Protein AF-K2R8P0-F1 (afdb_monomer_lite)

Foldseek 3Di:
DVVQQVVQVVVQVVVLVVVVADDFPPKDKDWDDDPNDIHIHIDGDGHHDDDDDPPDDDDPDVPDPPDD

Radius of gyration: 17.36 Å; chains: 1; bounding box: 38×21×48 Å

InterPro domains:
  IPR002765 Uncharacterised protein family UPF0145, YbjQ-like [PF01906] (1-47)
  IPR002765 Uncharacterised protein family UPF0145, YbjQ-like [PTHR34068] (1-53)
  IPR035439 UPF0145 domain superfamily [SSF117782] (1-51)

Structure (mmCIF, N/CA/C/O backbone):
data_AF-K2R8P0-F1
#
_entry.id   AF-K2R8P0-F1
#
loop_
_atom_site.group_PDB
_atom_site.id
_atom_site.type_symbol
_atom_site.label_atom_id
_atom_site.label_alt_id
_atom_site.label_comp_id
_atom_site.label_asym_id
_atom_site.label_entity_id
_atom_site.label_seq_id
_atom_site.pdbx_PDB_ins_code
_atom_site.Cartn_x
_atom_site.Cartn_y
_atom_site.Cartn_z
_atom_site.occupancy
_atom_site.B_iso_or_equiv
_atom_site.auth_seq_id
_atom_site.auth_comp_id
_atom_site.auth_asym_id
_atom_site.auth_atom_id
_atom_site.pdbx_PDB_model_num
ATOM 1 N N . LEU A 1 1 ? 17.871 2.959 -9.162 1.00 71.06 1 LEU A N 1
ATOM 2 C CA . LEU A 1 1 ? 17.194 2.138 -8.126 1.00 71.06 1 LEU A CA 1
ATOM 3 C C . LEU A 1 1 ? 16.299 2.952 -7.184 1.00 71.06 1 LEU A C 1
ATOM 5 O O . LEU A 1 1 ? 15.107 2.675 -7.143 1.00 71.06 1 LEU A O 1
ATOM 9 N N . TYR A 1 2 ? 16.802 3.981 -6.485 1.00 82.00 2 TYR A N 1
ATOM 10 C CA . TYR A 1 2 ? 16.001 4.755 -5.511 1.00 82.00 2 TYR A CA 1
ATOM 11 C C . TYR A 1 2 ? 14.708 5.360 -6.095 1.00 82.00 2 TYR A C 1
ATOM 13 O O . TYR A 1 2 ? 13.633 5.192 -5.521 1.00 82.00 2 TYR A O 1
ATOM 21 N N . SER A 1 3 ? 14.788 5.993 -7.272 1.00 86.62 3 SER A N 1
ATOM 22 C CA . SER A 1 3 ? 13.622 6.592 -7.941 1.00 86.62 3 SER A CA 1
ATOM 23 C C . SER A 1 3 ? 12.602 5.550 -8.413 1.00 86.62 3 SER A C 1
ATOM 25 O O . SER A 1 3 ? 11.401 5.775 -8.299 1.00 86.62 3 SER A O 1
ATOM 27 N N . ALA A 1 4 ? 13.067 4.386 -8.886 1.00 90.81 4 ALA A N 1
ATOM 28 C CA . ALA A 1 4 ? 12.197 3.287 -9.311 1.00 90.81 4 ALA A CA 1
ATOM 29 C C . ALA A 1 4 ? 11.425 2.698 -8.121 1.00 90.81 4 ALA A C 1
ATOM 31 O O . ALA A 1 4 ? 10.210 2.528 -8.196 1.00 90.81 4 ALA A O 1
ATOM 32 N N . ARG A 1 5 ? 12.111 2.489 -6.988 1.00 94.19 5 ARG A N 1
ATOM 33 C CA . ARG A 1 5 ? 11.482 2.049 -5.738 1.00 94.19 5 ARG A CA 1
ATOM 34 C C . ARG A 1 5 ? 10.439 3.046 -5.249 1.00 94.19 5 ARG A C 1
ATOM 36 O O . ARG A 1 5 ? 9.312 2.651 -4.980 1.00 94.19 5 ARG A O 1
ATOM 43 N N . ASN A 1 6 ? 10.790 4.329 -5.158 1.00 95.12 6 ASN A N 1
ATOM 44 C CA . ASN A 1 6 ? 9.845 5.348 -4.699 1.00 95.12 6 ASN A CA 1
ATOM 45 C C . ASN A 1 6 ? 8.624 5.427 -5.623 1.00 95.12 6 ASN A C 1
ATOM 47 O O . ASN A 1 6 ? 7.504 5.461 -5.134 1.00 95.12 6 ASN A O 1
ATOM 51 N N . GLY A 1 7 ? 8.821 5.353 -6.943 1.00 96.50 7 GLY A N 1
ATOM 52 C CA . GLY A 1 7 ? 7.714 5.318 -7.895 1.00 96.50 7 GLY A CA 1
ATOM 53 C C . GLY A 1 7 ? 6.813 4.086 -7.751 1.00 96.50 7 GLY A C 1
ATOM 54 O O . GLY A 1 7 ? 5.601 4.202 -7.928 1.00 96.50 7 GLY A O 1
ATOM 55 N N . ALA A 1 8 ? 7.363 2.906 -7.449 1.00 96.81 8 ALA A N 1
ATOM 56 C CA . ALA A 1 8 ? 6.563 1.706 -7.184 1.00 96.81 8 ALA A CA 1
ATOM 57 C C . ALA A 1 8 ? 5.731 1.859 -5.899 1.00 96.81 8 ALA A C 1
ATOM 59 O O . ALA A 1 8 ? 4.543 1.547 -5.892 1.00 96.81 8 ALA A O 1
ATOM 60 N N . ILE A 1 9 ? 6.334 2.411 -4.841 1.00 97.44 9 ILE A N 1
ATOM 61 C CA . ILE A 1 9 ? 5.648 2.675 -3.570 1.00 97.44 9 ILE A CA 1
ATOM 62 C C . ILE A 1 9 ? 4.545 3.722 -3.747 1.00 97.44 9 ILE A C 1
ATOM 64 O O . ILE A 1 9 ? 3.442 3.512 -3.257 1.00 97.44 9 ILE A O 1
ATOM 68 N N . SER A 1 10 ? 4.796 4.814 -4.475 1.00 97.81 10 SER A N 1
ATOM 69 C CA . SER A 1 10 ? 3.773 5.833 -4.745 1.00 97.81 10 SER A CA 1
ATOM 70 C C . SER A 1 10 ? 2.556 5.239 -5.453 1.00 97.81 10 SER A C 1
ATOM 72 O O . SER A 1 10 ? 1.439 5.458 -5.005 1.00 97.81 10 SER A O 1
ATOM 74 N N . ARG A 1 11 ? 2.759 4.388 -6.469 1.00 97.56 11 ARG A N 1
ATOM 75 C CA . ARG A 1 11 ? 1.645 3.692 -7.139 1.00 97.56 11 ARG A CA 1
ATOM 76 C C . ARG A 1 11 ? 0.872 2.780 -6.185 1.00 97.56 11 ARG A C 1
ATOM 78 O O . ARG A 1 11 ? -0.349 2.737 -6.252 1.00 97.56 11 ARG A O 1
ATOM 85 N N . LEU A 1 12 ? 1.560 2.071 -5.286 1.00 98.19 12 LEU A N 1
ATOM 86 C CA . LEU A 1 12 ? 0.905 1.245 -4.266 1.00 98.19 12 LEU A CA 1
ATOM 87 C C . LEU A 1 12 ? 0.052 2.093 -3.306 1.00 98.19 12 LEU A C 1
ATOM 89 O O . LEU A 1 12 ? -1.047 1.682 -2.936 1.00 98.19 12 LEU A O 1
ATOM 93 N N . VAL A 1 13 ? 0.536 3.278 -2.923 1.00 98.06 13 VAL A N 1
ATOM 94 C CA . VAL A 1 13 ? -0.213 4.237 -2.093 1.00 98.06 13 VAL A CA 1
ATOM 95 C C . VAL A 1 13 ? -1.433 4.777 -2.840 1.00 98.06 13 VAL A C 1
ATOM 97 O O . VAL A 1 13 ? -2.518 4.809 -2.264 1.00 98.06 13 VAL A O 1
ATOM 100 N N . ASP A 1 14 ? -1.297 5.125 -4.119 1.00 98.31 14 ASP A N 1
ATOM 101 C CA . ASP A 1 14 ? -2.424 5.578 -4.942 1.00 98.31 1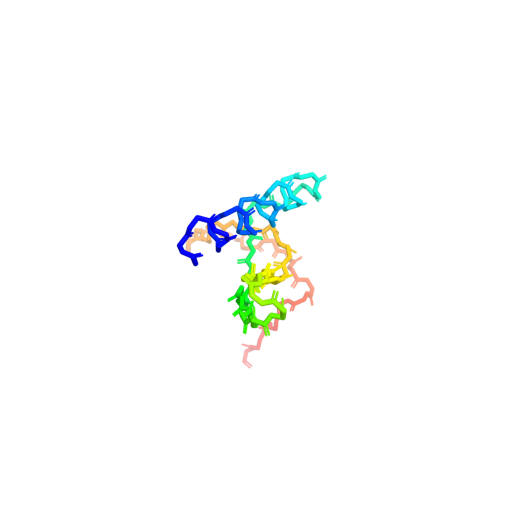4 ASP A CA 1
ATOM 102 C C . ASP A 1 14 ? -3.513 4.494 -5.030 1.00 98.31 14 ASP A C 1
ATOM 104 O O . ASP A 1 14 ? -4.702 4.780 -4.891 1.00 98.31 14 ASP A O 1
ATOM 108 N N . GLU A 1 15 ? -3.125 3.225 -5.194 1.00 97.94 15 GLU A N 1
ATOM 109 C CA . GLU A 1 15 ? -4.063 2.095 -5.184 1.00 97.94 15 GLU A CA 1
ATOM 110 C C . GLU A 1 15 ? -4.716 1.872 -3.811 1.00 97.94 15 GLU A C 1
ATOM 112 O O . GLU A 1 15 ? -5.895 1.518 -3.743 1.00 97.94 15 GLU A O 1
ATOM 117 N N . CYS A 1 16 ? -3.998 2.119 -2.710 1.00 98.19 16 CYS A N 1
ATOM 118 C CA . CYS A 1 16 ? -4.574 2.106 -1.363 1.00 98.19 16 CYS A CA 1
ATOM 119 C C . CYS A 1 16 ? -5.694 3.144 -1.230 1.00 98.19 16 CYS A C 1
ATOM 121 O O . CYS A 1 16 ? -6.791 2.813 -0.776 1.00 98.19 16 CYS A O 1
ATOM 123 N N . GLN A 1 17 ? -5.436 4.373 -1.685 1.00 97.50 17 GLN A N 1
ATOM 124 C CA . GLN A 1 17 ? -6.404 5.468 -1.638 1.00 97.50 17 GLN A CA 1
ATOM 125 C C . GLN A 1 17 ? -7.628 5.182 -2.514 1.00 97.50 17 GLN A C 1
ATOM 127 O O . GLN A 1 17 ? -8.759 5.335 -2.056 1.00 97.50 17 GLN A O 1
ATOM 132 N N . LYS A 1 18 ? -7.429 4.688 -3.746 1.00 98.12 18 LYS A N 1
ATOM 133 C CA . LYS A 1 18 ? -8.532 4.311 -4.653 1.00 98.12 18 LYS A CA 1
ATOM 134 C C . LYS A 1 18 ? -9.449 3.234 -4.073 1.00 98.12 18 LYS A C 1
ATOM 136 O O . LYS A 1 18 ? -10.633 3.208 -4.392 1.00 98.12 18 LYS A O 1
ATOM 141 N N . ARG A 1 19 ? -8.916 2.346 -3.228 1.00 96.75 19 ARG A N 1
ATOM 142 C CA . ARG A 1 19 ? -9.677 1.291 -2.538 1.00 96.75 19 ARG A CA 1
ATOM 143 C C . ARG A 1 19 ? -10.342 1.764 -1.239 1.00 96.75 19 ARG A C 1
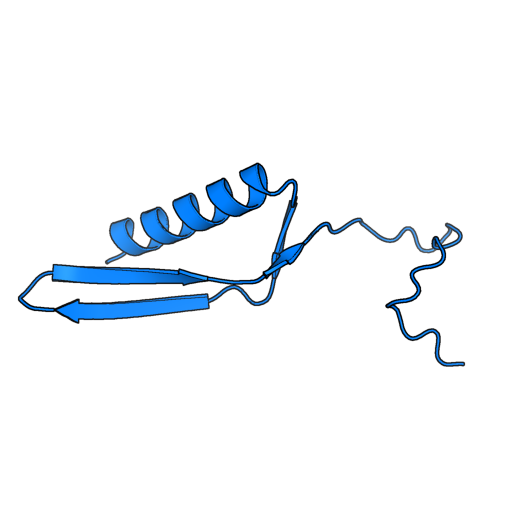ATOM 145 O O . ARG A 1 19 ? -10.963 0.952 -0.562 1.00 96.75 19 ARG A O 1
ATOM 152 N N . GLY A 1 20 ? -10.208 3.043 -0.877 1.00 95.56 20 GLY A N 1
ATOM 153 C CA . GLY A 1 20 ? -10.763 3.609 0.357 1.00 95.56 20 GLY A CA 1
ATOM 154 C C . GLY A 1 20 ? -10.008 3.214 1.631 1.00 95.56 20 GLY A C 1
ATOM 155 O O . GLY A 1 20 ? -10.508 3.430 2.734 1.00 95.56 20 GLY A O 1
ATOM 156 N N . GLY A 1 21 ? -8.816 2.625 1.501 1.00 95.62 21 GLY A N 1
ATOM 157 C CA . GLY A 1 21 ? -7.955 2.322 2.641 1.00 95.62 21 GLY A CA 1
ATOM 158 C C . GLY A 1 21 ? -7.110 3.524 3.052 1.00 95.62 21 GLY A C 1
ATOM 159 O O . GLY A 1 21 ? -6.816 4.404 2.243 1.00 95.62 21 GLY A O 1
ATOM 160 N N . ASN A 1 22 ? -6.671 3.533 4.308 1.00 96.31 22 ASN A N 1
ATOM 161 C CA . ASN A 1 22 ? -5.791 4.569 4.857 1.00 96.31 22 ASN A CA 1
ATOM 162 C C . ASN A 1 22 ? -4.397 4.039 5.239 1.00 96.31 22 ASN A C 1
ATOM 164 O O . ASN A 1 22 ? -3.526 4.826 5.608 1.00 96.31 22 ASN A O 1
ATOM 168 N N . ALA A 1 23 ? -4.169 2.727 5.128 1.00 97.38 23 ALA A N 1
ATOM 169 C CA . ALA A 1 23 ? -2.883 2.105 5.402 1.00 97.38 23 ALA A CA 1
ATOM 170 C C . ALA A 1 23 ? -2.643 0.863 4.531 1.00 97.38 23 ALA A C 1
ATOM 172 O O . ALA A 1 23 ? -3.569 0.131 4.173 1.00 97.38 23 ALA A O 1
ATOM 173 N N . VAL A 1 24 ? -1.364 0.596 4.249 1.00 97.94 24 VAL A N 1
ATOM 174 C CA . VAL A 1 24 ? -0.896 -0.662 3.655 1.00 97.94 24 VAL A CA 1
ATOM 175 C C . VAL A 1 24 ? -0.068 -1.411 4.693 1.00 97.94 24 VAL A C 1
ATOM 177 O O . VAL A 1 24 ? 0.996 -0.943 5.098 1.00 97.94 24 VAL A O 1
ATOM 180 N N . ILE A 1 25 ? -0.541 -2.580 5.119 1.00 97.12 25 ILE A N 1
ATOM 181 C CA . ILE A 1 25 ? 0.165 -3.449 6.070 1.00 97.12 25 ILE A CA 1
ATOM 182 C C . ILE A 1 25 ? 0.924 -4.556 5.343 1.00 97.12 25 ILE A C 1
ATOM 184 O O . ILE A 1 25 ? 0.658 -4.855 4.178 1.00 97.12 25 ILE A O 1
ATOM 188 N N . ALA A 1 26 ? 1.895 -5.151 6.044 1.00 97.00 26 ALA A N 1
ATOM 189 C CA . ALA A 1 26 ? 2.799 -6.163 5.494 1.00 97.00 26 ALA A CA 1
ATOM 190 C C . ALA A 1 26 ? 3.474 -5.716 4.180 1.00 97.00 26 ALA A C 1
ATOM 192 O O . ALA A 1 26 ? 3.747 -6.528 3.300 1.00 97.00 26 ALA A O 1
ATOM 193 N N . MET A 1 27 ? 3.741 -4.411 4.054 1.00 97.44 27 MET A N 1
ATOM 194 C CA . MET A 1 27 ? 4.310 -3.840 2.841 1.00 97.44 27 MET A CA 1
ATOM 195 C C . MET A 1 27 ? 5.732 -4.358 2.604 1.00 97.44 27 MET A C 1
ATOM 197 O O . MET A 1 27 ? 6.565 -4.395 3.522 1.00 97.44 27 MET A O 1
ATOM 201 N N . ARG A 1 28 ? 6.001 -4.758 1.363 1.00 96.81 28 ARG A N 1
ATOM 202 C CA . ARG A 1 28 ? 7.307 -5.197 0.867 1.00 96.81 28 ARG A CA 1
ATOM 203 C C . ARG A 1 28 ? 7.544 -4.655 -0.539 1.00 96.81 28 ARG A C 1
ATOM 205 O O . ARG A 1 28 ? 6.619 -4.205 -1.220 1.00 96.81 28 ARG A O 1
ATOM 212 N N . PHE A 1 29 ? 8.801 -4.703 -0.963 1.00 95.94 29 PHE A N 1
ATOM 213 C CA . PHE A 1 29 ? 9.165 -4.503 -2.354 1.00 95.94 29 PHE A CA 1
ATOM 214 C C . PHE A 1 29 ? 10.253 -5.493 -2.757 1.00 95.94 29 PHE A C 1
ATOM 216 O O . PHE A 1 29 ? 11.158 -5.766 -1.970 1.00 95.94 29 PHE A O 1
ATOM 223 N N . ASP A 1 30 ? 10.181 -5.951 -4.001 1.00 95.12 30 ASP A N 1
ATOM 224 C CA . ASP A 1 30 ? 11.206 -6.770 -4.637 1.00 95.12 30 ASP A CA 1
ATOM 225 C C . ASP A 1 30 ? 11.879 -5.966 -5.749 1.00 95.12 30 ASP A C 1
ATOM 227 O O . ASP A 1 30 ? 11.238 -5.146 -6.417 1.00 95.12 30 ASP A O 1
ATOM 231 N N . GLN A 1 31 ? 13.180 -6.188 -5.936 1.00 92.50 31 GLN A N 1
ATOM 232 C CA . GLN A 1 31 ? 13.962 -5.578 -7.008 1.00 92.50 31 GLN A CA 1
ATOM 233 C C . GLN A 1 31 ? 14.645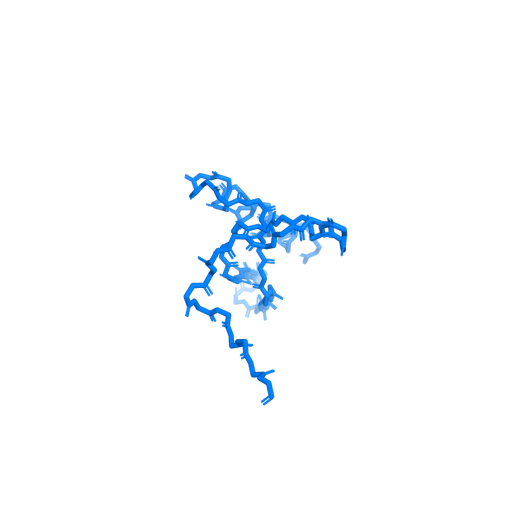 -6.657 -7.846 1.00 92.50 31 GLN A C 1
ATOM 235 O O . GLN A 1 31 ? 15.142 -7.646 -7.308 1.00 92.50 31 GLN A O 1
ATOM 240 N N . SER A 1 32 ? 14.684 -6.450 -9.156 1.00 90.56 32 SER A N 1
ATOM 241 C CA . SER A 1 32 ? 15.406 -7.306 -10.093 1.00 90.56 32 SER A CA 1
ATOM 242 C C . SER A 1 32 ? 16.003 -6.457 -11.209 1.00 90.56 32 SER A C 1
ATOM 244 O O . SER A 1 32 ? 15.517 -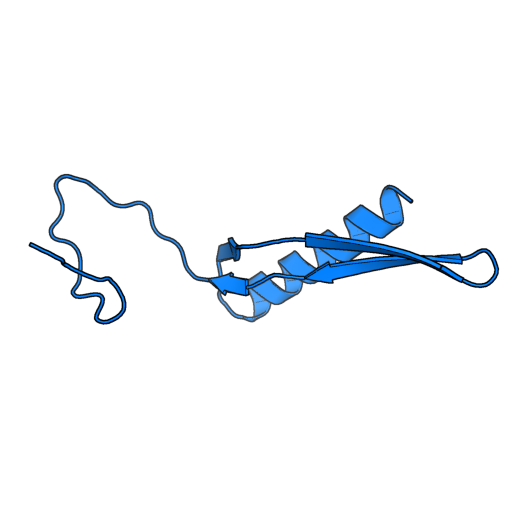5.359 -11.496 1.00 90.56 32 SER A O 1
ATOM 246 N N . GLU A 1 33 ? 17.059 -6.958 -11.835 1.00 87.94 33 GLU A N 1
ATOM 247 C CA . GLU A 1 33 ? 17.655 -6.348 -13.018 1.00 87.94 33 GLU A CA 1
ATOM 248 C C . GLU A 1 33 ? 17.427 -7.264 -14.219 1.00 87.94 33 GLU A C 1
ATOM 250 O O . GLU A 1 33 ? 17.773 -8.444 -14.191 1.00 87.94 33 GLU A O 1
ATOM 255 N N . LEU A 1 34 ? 16.839 -6.718 -15.283 1.00 84.06 34 LEU A N 1
ATOM 256 C CA . LEU A 1 34 ? 16.562 -7.445 -16.519 1.00 84.06 34 LEU A CA 1
ATOM 257 C C . LEU A 1 34 ? 17.058 -6.621 -17.705 1.00 84.06 34 LEU A C 1
ATOM 259 O O . LEU A 1 34 ? 16.551 -5.533 -17.964 1.00 84.06 34 LEU A O 1
ATOM 263 N N . GLY A 1 35 ? 18.064 -7.127 -18.423 1.00 82.88 35 GLY A N 1
ATOM 264 C CA . GLY A 1 35 ? 18.560 -6.497 -19.653 1.00 82.88 35 GLY A CA 1
ATOM 265 C C . GLY A 1 35 ? 19.053 -5.053 -19.479 1.00 82.88 35 GLY A C 1
ATOM 266 O O . GLY A 1 35 ? 18.861 -4.239 -20.375 1.00 82.88 35 GLY A O 1
ATOM 267 N N . GLY A 1 36 ? 19.638 -4.717 -18.323 1.00 84.94 36 GLY A N 1
ATOM 268 C CA . GLY A 1 36 ? 20.110 -3.361 -18.007 1.00 84.94 36 GLY A CA 1
ATOM 269 C C . GLY A 1 36 ? 19.039 -2.416 -17.447 1.00 84.94 36 GLY A C 1
ATOM 270 O O . GLY A 1 36 ? 19.341 -1.263 -17.146 1.00 84.94 36 GLY A O 1
ATOM 271 N N . PHE A 1 37 ? 17.803 -2.890 -17.265 1.00 84.31 37 PHE A N 1
ATOM 272 C CA . PHE A 1 37 ? 16.734 -2.143 -16.607 1.00 84.31 37 PHE A CA 1
ATOM 273 C C . PHE A 1 37 ? 16.558 -2.594 -15.161 1.00 84.31 37 PHE A C 1
ATOM 275 O O . PHE A 1 37 ? 16.541 -3.788 -14.867 1.00 84.31 37 PHE A O 1
ATOM 282 N N . ALA A 1 38 ? 16.353 -1.628 -14.268 1.00 86.00 38 ALA A N 1
ATOM 283 C CA . ALA A 1 38 ? 15.966 -1.895 -12.891 1.00 86.00 38 ALA A CA 1
ATOM 284 C C . ALA A 1 38 ? 14.438 -2.001 -12.781 1.00 86.00 38 ALA A C 1
ATOM 286 O O . ALA A 1 38 ? 13.726 -1.018 -13.008 1.00 86.00 38 ALA A O 1
ATOM 287 N N . GLN A 1 39 ? 13.941 -3.171 -12.388 1.00 91.88 39 GLN A N 1
ATOM 288 C CA . GLN A 1 39 ? 12.536 -3.414 -12.077 1.00 91.88 39 GLN A CA 1
ATOM 289 C C . GLN A 1 39 ? 12.329 -3.375 -10.561 1.00 91.88 39 GLN A C 1
ATOM 291 O O . GLN A 1 39 ? 13.086 -3.988 -9.810 1.00 91.88 39 GLN A O 1
ATOM 296 N N . VAL A 1 40 ? 11.284 -2.674 -10.111 1.00 95.25 40 VAL A N 1
ATOM 297 C CA . VAL A 1 40 ? 10.848 -2.700 -8.710 1.00 95.25 40 VAL A CA 1
ATOM 298 C C . VAL A 1 40 ? 9.343 -2.920 -8.642 1.00 95.25 40 VAL A C 1
ATOM 300 O O . VAL A 1 40 ? 8.583 -2.194 -9.283 1.00 95.25 40 VAL A O 1
ATOM 303 N N . CYS A 1 41 ? 8.926 -3.889 -7.833 1.00 95.38 41 CYS A N 1
ATOM 304 C CA . CYS A 1 41 ? 7.527 -4.186 -7.542 1.00 95.38 41 CYS A CA 1
ATOM 305 C C . CYS A 1 41 ? 7.270 -3.937 -6.055 1.00 95.38 41 CYS A C 1
ATOM 307 O O . CYS A 1 41 ? 8.030 -4.426 -5.228 1.00 95.38 41 CYS A O 1
ATOM 309 N N . ALA A 1 42 ? 6.213 -3.200 -5.709 1.00 97.62 42 ALA A N 1
ATOM 310 C CA . ALA A 1 42 ? 5.794 -2.971 -4.325 1.00 97.62 42 ALA A CA 1
ATOM 311 C C . ALA A 1 42 ? 4.402 -3.574 -4.096 1.00 97.62 42 ALA A C 1
ATOM 313 O O . ALA A 1 42 ? 3.538 -3.471 -4.967 1.00 97.62 42 ALA A O 1
ATOM 314 N N . TYR A 1 43 ? 4.187 -4.196 -2.939 1.00 98.00 43 TYR A N 1
ATOM 315 C CA . TYR A 1 43 ? 2.938 -4.883 -2.607 1.00 98.00 43 TYR A CA 1
ATOM 316 C C . TYR A 1 43 ? 2.686 -4.912 -1.096 1.00 98.00 43 TYR A C 1
ATOM 318 O O . TYR A 1 43 ? 3.581 -4.661 -0.290 1.00 98.00 43 TYR A O 1
ATOM 326 N N . GLY A 1 44 ? 1.444 -5.207 -0.719 1.00 97.88 44 GLY A N 1
ATOM 327 C CA . GLY A 1 44 ? 0.976 -5.312 0.661 1.00 97.88 44 GLY A CA 1
ATOM 328 C C . GLY A 1 44 ? -0.548 -5.429 0.709 1.00 97.88 44 GLY A C 1
ATOM 329 O O . GLY A 1 44 ? -1.198 -5.561 -0.331 1.00 97.88 44 GLY A O 1
ATOM 330 N N . THR A 1 45 ? -1.120 -5.345 1.908 1.00 97.62 45 THR A N 1
ATOM 331 C CA . THR A 1 45 ? -2.571 -5.437 2.119 1.00 97.62 45 THR A CA 1
ATOM 332 C C . THR A 1 45 ? -3.139 -4.073 2.471 1.00 97.62 45 THR A C 1
ATOM 334 O O . THR A 1 45 ? -2.710 -3.448 3.439 1.00 97.62 45 THR A O 1
ATOM 337 N N . VAL A 1 46 ? -4.122 -3.619 1.697 1.00 97.56 46 VAL A N 1
ATOM 338 C CA . VAL A 1 46 ? -4.864 -2.387 1.982 1.00 97.56 46 VAL A CA 1
ATOM 339 C C . VAL A 1 46 ? -5.825 -2.633 3.137 1.00 97.56 46 VAL A C 1
ATOM 341 O O . VAL A 1 46 ? 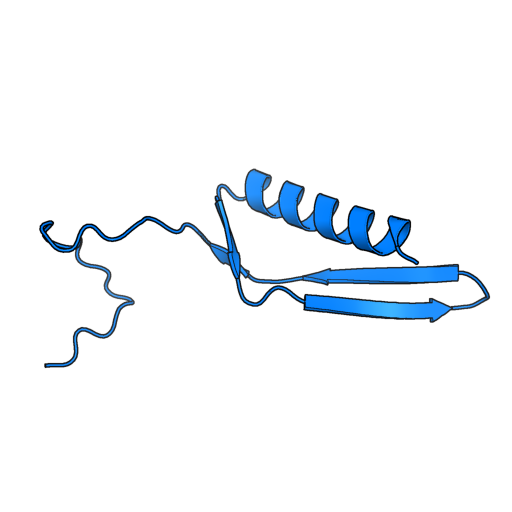-6.563 -3.616 3.133 1.00 97.56 46 VAL A O 1
ATOM 344 N N . CYS A 1 47 ? -5.817 -1.736 4.115 1.00 95.06 47 CYS A N 1
ATOM 345 C CA . CYS A 1 47 ? -6.687 -1.804 5.278 1.00 95.06 47 CYS A CA 1
ATOM 346 C C . CYS A 1 47 ? -7.181 -0.411 5.681 1.00 95.06 47 CYS A C 1
ATOM 348 O O . CYS A 1 47 ? -6.658 0.619 5.238 1.00 95.06 47 CYS A O 1
ATOM 350 N N . HIS A 1 48 ? -8.211 -0.409 6.522 1.00 93.19 48 HIS A N 1
ATOM 351 C CA . HIS A 1 48 ? -8.634 0.757 7.274 1.00 93.19 48 HIS A CA 1
ATOM 352 C C . HIS A 1 48 ? -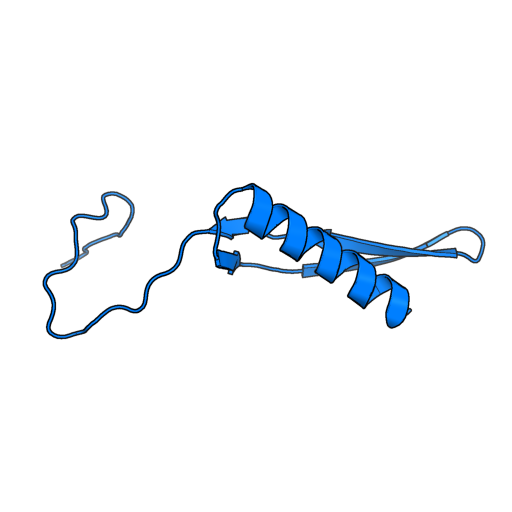8.186 0.558 8.721 1.00 93.19 48 HIS A C 1
ATOM 354 O O . HIS A 1 48 ? -8.561 -0.432 9.347 1.00 93.19 48 HIS A O 1
ATOM 360 N N . VAL A 1 49 ? -7.349 1.458 9.223 1.00 92.25 49 VAL A N 1
ATOM 361 C CA . VAL A 1 49 ? -6.885 1.456 10.610 1.00 92.25 49 VAL A CA 1
ATOM 362 C C . VAL A 1 49 ? -7.422 2.674 11.333 1.00 92.25 49 VAL A C 1
ATOM 364 O O . VAL A 1 49 ? -7.430 3.780 10.795 1.00 92.25 49 VAL A O 1
ATOM 367 N N . GLU A 1 50 ? -7.826 2.481 12.575 1.00 89.00 50 GLU A N 1
ATOM 368 C CA . GLU A 1 50 ? -8.214 3.554 13.475 1.00 89.00 50 GLU A CA 1
ATOM 369 C C . GLU A 1 50 ? -7.427 3.440 14.775 1.00 89.00 50 GLU A C 1
ATOM 371 O O . GLU A 1 50 ? -6.978 2.361 15.174 1.00 89.00 50 GLU A O 1
ATOM 376 N N . LYS A 1 51 ? -7.202 4.580 15.423 1.00 88.31 51 LYS A N 1
ATOM 377 C CA . LYS A 1 51 ? -6.543 4.594 16.722 1.00 88.31 51 LYS A CA 1
ATOM 378 C C . LYS A 1 51 ? -7.538 4.094 17.766 1.00 88.31 51 LYS A C 1
ATOM 380 O O . LYS A 1 51 ? -8.602 4.680 17.916 1.00 88.31 51 LYS A O 1
ATOM 385 N N . ILE A 1 52 ? -7.151 3.073 18.524 1.00 85.19 52 ILE A N 1
ATOM 386 C CA . ILE A 1 52 ? -7.932 2.606 19.669 1.00 85.19 52 ILE A CA 1
ATOM 387 C C . ILE A 1 52 ? -7.818 3.630 20.803 1.00 85.19 52 ILE A C 1
ATOM 389 O O . ILE A 1 52 ? -6.709 3.948 21.247 1.00 85.19 52 ILE A O 1
ATOM 393 N N . ASP A 1 53 ? -8.959 4.139 21.270 1.00 84.94 53 ASP A N 1
ATOM 394 C CA . ASP A 1 53 ? -9.043 4.866 22.534 1.00 84.94 53 ASP A CA 1
ATOM 395 C C . ASP A 1 53 ? -9.227 3.850 23.675 1.00 84.94 53 ASP A C 1
ATOM 397 O O . ASP A 1 53 ? -10.245 3.151 23.701 1.00 84.94 53 ASP A O 1
ATOM 401 N N . PRO A 1 54 ? -8.268 3.744 24.616 1.00 78.38 54 PRO A N 1
ATOM 402 C CA . PRO A 1 54 ? -8.339 2.788 25.719 1.00 78.38 54 PRO A CA 1
ATOM 403 C C . PRO A 1 54 ? -9.512 3.029 26.680 1.00 78.38 54 PRO A C 1
ATOM 405 O O . PRO A 1 54 ? -9.833 2.132 27.453 1.00 78.38 54 PRO A O 1
ATOM 408 N N . ASN A 1 55 ? -10.143 4.207 26.646 1.00 85.44 55 ASN A N 1
ATOM 409 C CA . ASN A 1 55 ? -11.309 4.530 27.472 1.00 85.44 55 ASN A CA 1
ATOM 410 C C . ASN A 1 55 ? -12.644 4.385 26.719 1.00 85.44 55 ASN A C 1
ATOM 412 O O . ASN A 1 55 ? -13.696 4.652 27.298 1.00 85.44 55 ASN A O 1
ATOM 416 N N . SER A 1 56 ? -12.615 4.002 25.438 1.00 79.50 56 SER A N 1
ATOM 417 C CA . SER A 1 56 ? -13.816 3.791 24.622 1.00 79.50 56 SER A CA 1
ATOM 418 C C . SER A 1 56 ? -14.228 2.319 24.602 1.00 79.50 56 SER A C 1
ATOM 420 O O . SER A 1 56 ? -13.375 1.429 24.594 1.00 79.50 56 SER A O 1
ATOM 422 N N . GLU A 1 57 ? -15.534 2.050 24.553 1.00 77.25 57 GLU A N 1
ATOM 423 C CA . GLU A 1 57 ? -16.014 0.716 24.191 1.00 77.25 57 GLU A CA 1
ATOM 424 C C . GLU A 1 57 ? -15.661 0.448 22.725 1.00 77.25 57 GLU A C 1
ATOM 426 O O . GLU A 1 57 ? -16.063 1.188 21.824 1.00 77.25 57 GLU A O 1
ATOM 431 N N . LEU A 1 58 ? -14.883 -0.610 22.485 1.00 73.12 58 LEU A N 1
ATOM 432 C CA . LEU A 1 58 ? -14.561 -1.032 21.131 1.00 73.12 58 LEU A CA 1
ATOM 433 C C . LEU A 1 58 ? -15.840 -1.521 20.433 1.00 73.12 58 LEU A C 1
ATOM 435 O O . LEU A 1 58 ? -16.567 -2.339 21.005 1.00 73.12 58 LEU A O 1
ATOM 439 N N . PRO A 1 59 ? -16.096 -1.098 19.183 1.00 71.38 59 PRO A N 1
ATOM 440 C CA . PRO A 1 59 ? -17.092 -1.739 18.338 1.00 71.38 59 PRO A CA 1
ATOM 441 C C . PRO A 1 59 ? -16.885 -3.255 18.301 1.00 71.38 59 PRO A C 1
ATOM 443 O O . PRO A 1 59 ? -15.760 -3.750 18.393 1.00 71.38 59 PRO A O 1
ATOM 446 N N . MET A 1 60 ? -17.969 -4.015 18.138 1.00 70.50 60 MET A N 1
ATOM 447 C CA . MET A 1 60 ? -17.849 -5.456 17.946 1.00 70.50 60 MET A CA 1
ATOM 448 C C . MET A 1 60 ? -17.175 -5.722 16.595 1.00 70.50 60 MET A C 1
ATOM 450 O O . MET A 1 60 ? -17.813 -5.662 15.546 1.00 70.50 60 MET A O 1
ATOM 454 N N . TYR A 1 61 ? -15.884 -6.037 16.627 1.00 74.62 61 TYR A N 1
ATOM 455 C CA . TYR A 1 61 ? -15.132 -6.495 15.466 1.00 74.62 61 TYR A CA 1
ATOM 456 C C . TYR A 1 61 ? -15.135 -8.030 15.460 1.00 74.62 61 TYR A C 1
ATOM 458 O O . TYR A 1 61 ? -14.307 -8.625 16.148 1.00 74.62 61 TYR A O 1
ATOM 466 N N . PRO A 1 62 ? -16.031 -8.705 14.712 1.00 68.25 62 PRO A N 1
ATOM 467 C CA . PRO A 1 62 ? -16.133 -10.170 14.723 1.00 68.25 62 PRO A CA 1
ATOM 468 C C . PRO A 1 62 ? -14.830 -10.882 14.318 1.00 68.25 62 PRO A C 1
ATOM 470 O O . PRO A 1 62 ? -14.638 -12.051 14.634 1.00 68.25 62 PRO A O 1
ATOM 473 N N . GLN A 1 63 ? -13.933 -10.178 13.625 1.00 71.88 63 GLN A N 1
ATOM 474 C CA . GLN A 1 63 ? -12.602 -10.643 13.241 1.00 71.88 63 GLN A CA 1
ATOM 475 C C . GLN A 1 63 ? -11.532 -10.536 14.341 1.00 71.88 63 GLN A C 1
ATOM 477 O O . GLN A 1 63 ? -10.445 -11.089 14.172 1.00 71.88 63 GLN A O 1
ATOM 482 N N . LEU A 1 64 ? -11.779 -9.804 15.431 1.00 66.50 64 LEU A N 1
ATOM 483 C CA . LEU A 1 64 ? -10.831 -9.696 16.538 1.00 66.50 64 LEU A CA 1
ATOM 484 C C . LEU A 1 64 ? -11.115 -10.803 17.553 1.00 66.50 64 LEU A C 1
ATOM 486 O O . LEU A 1 64 ? -12.218 -10.913 18.080 1.00 66.50 64 LEU A O 1
ATOM 490 N N . TYR A 1 65 ? -10.106 -11.625 17.837 1.00 56.41 65 TYR A N 1
ATOM 491 C CA . TYR A 1 65 ? -10.187 -12.629 18.892 1.00 56.41 65 TYR A CA 1
ATOM 492 C C . TYR A 1 65 ? -10.217 -11.937 20.261 1.00 56.41 65 TYR A C 1
ATOM 494 O O . TYR A 1 65 ? -9.192 -11.470 20.756 1.00 56.41 65 TYR A O 1
ATOM 502 N N . THR A 1 66 ? -11.395 -11.877 20.874 1.00 62.84 66 THR A N 1
ATOM 503 C CA . THR A 1 66 ? -11.618 -11.446 22.259 1.00 62.84 66 THR A CA 1
ATOM 504 C C . THR A 1 66 ? -11.455 -12.636 23.203 1.00 62.84 66 THR A C 1
ATOM 506 O O . THR A 1 66 ? -12.397 -13.085 23.850 1.00 62.84 66 THR A O 1
ATOM 509 N N . GLY A 1 67 ? -10.255 -13.215 23.239 1.00 62.78 67 GLY A N 1
ATOM 510 C CA . GLY A 1 67 ? -9.931 -14.244 24.224 1.00 62.78 67 GLY A CA 1
ATOM 511 C C . GLY A 1 67 ? -9.932 -13.661 25.632 1.00 62.78 67 GLY A C 1
ATOM 512 O O . GLY A 1 67 ? -9.120 -12.782 25.921 1.00 62.78 67 GLY A O 1
ATOM 513 N N . HIS A 1 68 ? -10.836 -14.159 26.474 1.00 50.44 68 HIS A N 1
ATOM 514 C CA . HIS A 1 68 ? -10.680 -14.155 27.928 1.00 50.44 68 HIS A CA 1
ATOM 515 C C . HIS A 1 68 ? -9.760 -15.297 28.361 1.00 50.44 68 HIS A C 1
ATOM 517 O O . HIS A 1 68 ? -9.830 -16.377 27.727 1.00 50.44 68 HIS A O 1
#

pLDDT: mean 88.13, std 11.7, range [50.44, 98.31]

Secondary structure (DSSP, 8-state):
-HHHHHHHHHHHHHHHHHTT-SEEEEEEEEEEEETTEEEEEEEEEEE---PPPTTSPPP--TTS----

Sequence (68 aa):
LYSARNGAISRLVDECQKRGGNAVIAMRFDQSELGGFAQVCAYGTVCHVEKIDPNSELPMYPQLYTGH

Organism: Macrophomina phaseolina (strain MS6) (NCBI:txid1126212)